Protein AF-A0A924M0Y6-F1 (afdb_monomer_lite)

Structure (mmCIF, N/CA/C/O backbone):
data_AF-A0A924M0Y6-F1
#
_entry.id   AF-A0A924M0Y6-F1
#
loop_
_atom_site.group_PDB
_atom_site.id
_atom_site.type_symbol
_atom_site.label_atom_id
_atom_site.label_alt_id
_atom_site.label_comp_id
_atom_site.label_asym_id
_atom_site.label_entity_id
_atom_site.label_seq_id
_atom_site.pdbx_PDB_ins_code
_atom_site.Cartn_x
_atom_site.Cartn_y
_atom_site.Cartn_z
_atom_site.occupancy
_atom_site.B_iso_or_equiv
_atom_site.auth_seq_id
_atom_site.auth_comp_id
_atom_site.auth_asym_id
_atom_site.auth_atom_id
_atom_site.pdbx_PDB_model_num
ATOM 1 N N . MET A 1 1 ? -6.779 -21.437 -14.067 1.00 48.69 1 MET A N 1
ATOM 2 C CA . MET A 1 1 ? -6.704 -19.976 -14.294 1.00 48.69 1 MET A CA 1
ATOM 3 C C . MET A 1 1 ? -5.813 -19.742 -15.506 1.00 48.69 1 MET A C 1
ATOM 5 O O . MET A 1 1 ? -4.662 -20.156 -15.471 1.00 48.69 1 MET A O 1
ATOM 9 N N . ARG A 1 2 ? -6.350 -19.205 -16.609 1.00 43.19 2 ARG A N 1
ATOM 10 C CA . ARG A 1 2 ? -5.565 -18.929 -17.824 1.00 43.19 2 ARG A CA 1
ATOM 11 C C . ARG A 1 2 ? -4.663 -17.727 -17.526 1.00 43.19 2 ARG A C 1
ATOM 13 O O . ARG A 1 2 ? -5.173 -16.680 -17.138 1.00 43.19 2 ARG A O 1
ATOM 20 N N . ILE A 1 3 ? -3.348 -17.906 -17.621 1.00 52.47 3 ILE A N 1
ATOM 21 C CA . ILE A 1 3 ? -2.374 -16.820 -17.443 1.00 52.47 3 ILE A CA 1
ATOM 22 C C . ILE A 1 3 ? -2.659 -15.759 -18.513 1.00 52.47 3 ILE A C 1
ATOM 24 O O . ILE A 1 3 ? -2.960 -16.106 -19.659 1.00 52.47 3 ILE A O 1
ATOM 28 N N . ARG A 1 4 ? -2.616 -14.480 -18.126 1.00 58.22 4 ARG A N 1
ATOM 29 C CA . ARG A 1 4 ? -2.750 -13.347 -19.046 1.00 58.22 4 ARG A CA 1
ATOM 30 C C . ARG A 1 4 ? -1.707 -13.481 -20.159 1.00 58.22 4 ARG A C 1
ATOM 32 O O . ARG A 1 4 ? -0.515 -13.569 -19.892 1.00 58.22 4 ARG A O 1
ATOM 39 N N . THR A 1 5 ? -2.153 -13.541 -21.409 1.00 54.81 5 THR A N 1
ATOM 40 C CA . THR A 1 5 ? -1.277 -13.721 -22.580 1.00 54.81 5 THR A CA 1
ATOM 41 C C . THR A 1 5 ? -0.487 -12.460 -22.942 1.00 54.81 5 THR A C 1
ATOM 43 O O . THR A 1 5 ? 0.418 -12.537 -23.763 1.00 54.81 5 THR A O 1
ATOM 46 N N . ASP A 1 6 ? -0.811 -11.320 -22.326 1.00 64.44 6 ASP A N 1
ATOM 47 C CA . ASP A 1 6 ? -0.124 -10.032 -22.457 1.00 64.44 6 ASP A CA 1
ATOM 48 C C . ASP A 1 6 ? 0.996 -9.816 -21.419 1.00 64.44 6 ASP A C 1
ATOM 50 O O . ASP A 1 6 ? 1.559 -8.722 -21.341 1.00 64.44 6 ASP A O 1
ATOM 54 N N . ASP A 1 7 ? 1.341 -10.832 -20.618 1.00 66.50 7 ASP A N 1
ATOM 55 C CA . ASP A 1 7 ? 2.417 -10.708 -19.632 1.00 66.50 7 ASP A CA 1
A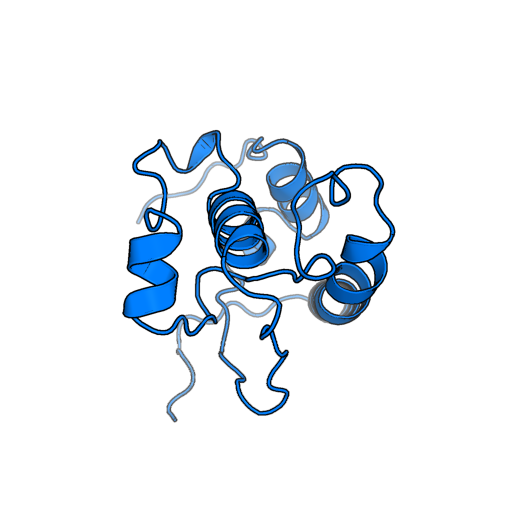TOM 56 C C . ASP A 1 7 ? 3.784 -10.543 -20.316 1.00 66.50 7 ASP A C 1
ATOM 58 O O . ASP A 1 7 ? 4.302 -11.429 -21.004 1.00 66.50 7 ASP A O 1
ATOM 62 N N . ILE A 1 8 ? 4.393 -9.377 -20.095 1.00 73.56 8 ILE A N 1
ATOM 63 C CA . ILE A 1 8 ? 5.708 -9.039 -20.635 1.00 73.56 8 ILE A CA 1
ATOM 64 C C . ILE A 1 8 ? 6.782 -9.830 -19.884 1.00 73.56 8 ILE A C 1
ATOM 66 O O . ILE A 1 8 ? 6.856 -9.809 -18.653 1.00 73.56 8 ILE A O 1
ATOM 70 N N . LYS A 1 9 ? 7.666 -10.502 -20.630 1.00 78.00 9 LYS A N 1
ATOM 71 C CA . LYS A 1 9 ? 8.806 -11.220 -20.049 1.00 78.00 9 LYS A CA 1
ATOM 72 C C . LYS A 1 9 ? 9.838 -10.225 -19.521 1.00 78.00 9 LYS A C 1
ATOM 74 O O . LYS A 1 9 ? 10.563 -9.599 -20.288 1.00 78.00 9 LYS A O 1
ATOM 79 N N . LEU A 1 10 ? 9.929 -10.113 -18.200 1.00 80.81 10 LEU A N 1
ATOM 80 C CA . LEU A 1 10 ? 11.011 -9.389 -17.540 1.00 80.81 10 LEU A CA 1
ATOM 81 C C . LEU A 1 10 ? 12.317 -10.194 -17.562 1.00 80.81 10 LEU A C 1
ATOM 83 O O . LEU A 1 10 ? 12.310 -11.428 -17.562 1.00 80.81 10 LEU A O 1
ATOM 87 N N . SER A 1 11 ? 13.452 -9.492 -17.491 1.00 86.25 11 SER A N 1
ATOM 88 C CA . SER A 1 11 ? 14.740 -10.141 -17.230 1.00 86.25 11 SER A CA 1
ATOM 89 C C . SER A 1 11 ? 14.717 -10.863 -15.872 1.00 86.25 11 SER A C 1
ATOM 91 O O . SER A 1 11 ? 14.035 -10.431 -14.935 1.00 86.25 11 SER A O 1
ATOM 93 N N . ARG A 1 12 ? 15.498 -11.944 -15.730 1.00 87.56 12 ARG A N 1
ATOM 94 C CA . ARG A 1 12 ? 15.596 -12.699 -14.463 1.00 87.56 12 ARG A CA 1
ATOM 95 C C . ARG A 1 12 ? 16.013 -11.802 -13.296 1.00 87.56 12 ARG A C 1
ATOM 97 O O . ARG A 1 12 ? 15.458 -11.922 -12.207 1.00 87.56 12 ARG A O 1
ATOM 104 N N . THR A 1 13 ? 16.937 -10.878 -13.543 1.00 88.38 13 THR A N 1
ATOM 105 C CA . THR A 1 13 ? 17.419 -9.914 -12.549 1.00 88.38 13 THR A CA 1
ATOM 106 C C . THR A 1 13 ? 16.305 -8.974 -12.105 1.00 88.38 13 THR A C 1
ATOM 108 O O . THR A 1 13 ? 16.082 -8.808 -10.910 1.00 88.38 13 THR A O 1
ATOM 111 N N . THR A 1 14 ? 15.555 -8.402 -13.051 1.00 88.12 14 THR A N 1
ATOM 112 C CA . THR A 1 14 ? 14.418 -7.521 -12.751 1.00 88.12 14 THR A CA 1
ATOM 113 C C . THR A 1 14 ? 13.364 -8.252 -11.926 1.00 88.12 14 THR A C 1
ATOM 115 O O . THR A 1 14 ? 12.929 -7.741 -10.899 1.00 88.12 14 THR A O 1
ATOM 118 N N . LEU A 1 15 ? 13.010 -9.478 -12.322 1.00 86.50 15 LEU A N 1
ATOM 119 C CA . LEU A 1 15 ? 12.048 -10.302 -11.594 1.00 86.50 15 LEU A CA 1
ATOM 120 C C . LEU A 1 15 ? 12.528 -10.628 -10.171 1.00 86.50 15 LEU A C 1
ATOM 122 O O . LEU A 1 15 ? 11.745 -10.569 -9.223 1.00 86.50 15 LEU A O 1
ATOM 126 N N . MET A 1 16 ? 13.811 -10.955 -10.005 1.00 90.12 16 MET A N 1
ATOM 127 C CA . MET A 1 16 ? 14.413 -11.197 -8.693 1.00 90.12 16 MET A CA 1
ATOM 128 C C . MET A 1 16 ? 14.338 -9.948 -7.808 1.00 90.12 16 MET A C 1
ATOM 130 O O . MET A 1 16 ? 13.929 -10.051 -6.653 1.00 90.12 16 MET A O 1
ATOM 134 N N . MET A 1 17 ? 14.662 -8.772 -8.349 1.00 89.81 17 MET A N 1
ATOM 135 C CA . MET A 1 17 ? 14.575 -7.507 -7.615 1.00 89.81 17 MET A CA 1
ATOM 136 C C . MET A 1 17 ? 13.134 -7.166 -7.220 1.00 89.81 17 MET A C 1
ATOM 138 O O . MET A 1 17 ? 12.896 -6.809 -6.067 1.00 89.81 17 MET A O 1
ATOM 142 N N . SER A 1 18 ? 12.160 -7.347 -8.120 1.00 85.75 18 SER A N 1
ATOM 143 C CA . SER A 1 18 ? 10.737 -7.159 -7.802 1.00 85.75 18 SER A CA 1
ATOM 144 C C . SER A 1 18 ? 10.287 -8.079 -6.661 1.00 85.75 18 SER A C 1
ATOM 146 O O . SER A 1 18 ? 9.642 -7.630 -5.713 1.00 85.75 18 SER A O 1
ATOM 148 N N . ARG A 1 19 ? 10.683 -9.360 -6.696 1.00 87.94 19 ARG A N 1
ATOM 149 C CA . ARG A 1 19 ? 10.369 -10.338 -5.639 1.00 87.94 19 ARG A CA 1
ATOM 150 C C . ARG A 1 19 ? 11.001 -9.969 -4.299 1.00 87.94 19 ARG A C 1
ATOM 152 O O . ARG A 1 19 ? 10.327 -10.038 -3.274 1.00 87.94 19 ARG A O 1
ATOM 159 N N . LEU A 1 20 ? 12.266 -9.549 -4.297 1.00 91.00 20 LEU A N 1
ATOM 160 C CA . LEU A 1 20 ? 12.939 -9.074 -3.086 1.00 91.00 20 LEU A CA 1
ATOM 161 C C . LEU A 1 20 ? 12.223 -7.852 -2.503 1.00 91.00 20 LEU A C 1
ATOM 163 O O . LEU A 1 20 ? 11.945 -7.824 -1.306 1.00 91.00 20 LEU A O 1
ATOM 167 N N . GLY A 1 21 ? 11.844 -6.887 -3.344 1.00 88.38 21 GLY A N 1
ATOM 168 C CA . GLY A 1 21 ? 11.058 -5.723 -2.932 1.00 88.38 21 GLY A CA 1
ATOM 169 C C . GLY A 1 21 ? 9.725 -6.111 -2.287 1.00 88.38 21 GLY A C 1
ATOM 170 O O . GLY A 1 21 ? 9.414 -5.640 -1.193 1.00 88.38 21 GLY A O 1
ATOM 171 N N . ALA A 1 22 ? 8.978 -7.035 -2.900 1.00 86.25 22 ALA A N 1
ATOM 172 C CA . ALA A 1 22 ? 7.701 -7.526 -2.373 1.00 86.25 22 ALA A CA 1
ATOM 173 C C . ALA A 1 22 ? 7.826 -8.188 -0.985 1.00 86.25 22 ALA A C 1
ATOM 175 O O . ALA A 1 22 ? 6.885 -8.162 -0.195 1.00 86.25 22 ALA A O 1
ATOM 176 N N . VAL A 1 23 ? 8.992 -8.753 -0.661 1.00 89.19 23 VAL A N 1
ATOM 177 C CA . VAL A 1 23 ? 9.284 -9.363 0.645 1.00 89.19 23 VAL A CA 1
ATOM 178 C C . VAL A 1 23 ? 9.781 -8.315 1.649 1.00 89.19 23 VAL A C 1
ATOM 180 O O . VAL A 1 23 ? 9.336 -8.299 2.800 1.00 89.19 23 VAL A O 1
ATOM 183 N N . LEU A 1 24 ? 10.703 -7.444 1.248 1.00 91.25 24 LEU A N 1
ATOM 184 C CA . LEU A 1 24 ? 11.387 -6.522 2.157 1.00 91.25 24 LEU A CA 1
ATOM 185 C C . LEU A 1 24 ? 10.530 -5.307 2.520 1.00 91.25 24 LEU A C 1
ATOM 187 O O . LEU A 1 24 ? 10.459 -4.941 3.694 1.00 91.25 24 LEU A O 1
ATOM 191 N N . VAL A 1 25 ? 9.835 -4.703 1.552 1.00 88.94 25 VAL A N 1
ATOM 192 C CA . VAL A 1 25 ? 9.087 -3.452 1.768 1.00 88.94 25 VAL A CA 1
ATOM 193 C C . VAL A 1 25 ? 8.004 -3.595 2.849 1.00 88.94 25 VAL A C 1
ATOM 195 O O . VAL A 1 25 ? 7.973 -2.747 3.744 1.00 88.94 25 VAL A O 1
ATOM 198 N N . PRO A 1 26 ? 7.166 -4.654 2.880 1.00 88.62 26 PRO A N 1
ATOM 199 C CA . PRO A 1 26 ? 6.179 -4.823 3.951 1.00 88.62 26 PRO A CA 1
ATOM 200 C C . PRO A 1 26 ? 6.797 -4.997 5.345 1.00 88.62 26 PRO A C 1
ATOM 202 O O . PRO A 1 26 ? 6.169 -4.633 6.334 1.00 88.62 26 PRO A O 1
ATOM 205 N N . ARG A 1 27 ? 8.020 -5.540 5.437 1.00 91.19 27 ARG A N 1
ATOM 206 C CA . ARG A 1 27 ? 8.733 -5.750 6.710 1.00 91.19 27 ARG A CA 1
ATOM 207 C C . ARG A 1 27 ? 9.387 -4.470 7.224 1.00 91.19 27 ARG A C 1
ATOM 209 O O . ARG A 1 27 ? 9.381 -4.220 8.424 1.00 91.19 27 ARG A O 1
ATOM 216 N N . VAL A 1 28 ? 9.927 -3.655 6.319 1.00 91.25 28 VAL A N 1
ATOM 217 C CA . VAL A 1 28 ? 10.590 -2.386 6.659 1.00 91.25 28 VAL A CA 1
ATOM 218 C C . VAL A 1 28 ? 9.578 -1.258 6.870 1.00 91.25 28 VAL A C 1
ATOM 220 O O . VAL A 1 28 ? 9.807 -0.382 7.697 1.00 91.25 28 VAL A O 1
ATOM 223 N N . GLY A 1 29 ? 8.431 -1.285 6.185 1.00 89.25 29 GLY A N 1
ATOM 224 C CA . GLY A 1 29 ? 7.385 -0.261 6.274 1.00 89.25 29 GLY A CA 1
ATOM 225 C C . GLY A 1 29 ? 7.018 0.176 7.707 1.00 89.25 29 GLY A C 1
ATOM 226 O O . GLY A 1 29 ? 7.066 1.378 7.972 1.00 89.25 29 GLY A O 1
ATOM 227 N N . PRO A 1 30 ? 6.717 -0.742 8.648 1.00 91.50 30 PRO A N 1
ATOM 228 C CA . PRO A 1 30 ? 6.466 -0.421 10.063 1.00 91.50 30 PRO A CA 1
ATOM 229 C C . PRO A 1 30 ? 7.609 0.303 10.791 1.00 91.50 30 PRO A C 1
ATOM 231 O O . PRO A 1 30 ? 7.389 0.991 11.794 1.00 91.50 30 PRO A O 1
ATOM 234 N N . LEU A 1 31 ? 8.846 0.134 10.322 1.00 91.50 31 LEU A N 1
ATOM 235 C CA . LEU A 1 31 ? 10.034 0.718 10.939 1.00 91.50 31 LEU A CA 1
ATOM 236 C C . LEU A 1 31 ? 10.230 2.187 10.547 1.00 91.50 31 LEU A C 1
ATOM 238 O O . LEU A 1 31 ? 10.869 2.936 11.284 1.00 91.50 31 LEU A O 1
ATOM 242 N N . LEU A 1 32 ? 9.647 2.621 9.427 1.00 89.88 32 LEU A N 1
ATOM 243 C CA . LEU A 1 32 ? 9.781 3.987 8.934 1.00 89.88 32 LEU A CA 1
ATOM 244 C C . LEU A 1 32 ? 9.013 4.968 9.825 1.00 89.88 32 LEU A C 1
ATOM 246 O O . LEU A 1 32 ? 7.809 4.818 10.039 1.00 89.88 32 LEU A O 1
ATOM 250 N N . ARG A 1 33 ? 9.692 6.027 10.289 1.00 91.25 33 ARG A N 1
ATOM 251 C CA . ARG A 1 33 ? 9.073 7.092 11.103 1.00 91.25 33 ARG A CA 1
ATOM 252 C C . ARG A 1 33 ? 7.851 7.711 10.416 1.00 91.25 33 ARG A C 1
ATOM 254 O O . ARG A 1 33 ? 6.851 7.947 11.077 1.00 91.25 33 ARG A O 1
ATOM 261 N N . SER A 1 34 ? 7.890 7.865 9.091 1.00 88.38 34 SER A N 1
ATOM 262 C CA . SER A 1 34 ? 6.787 8.399 8.272 1.00 88.38 34 SER A CA 1
ATOM 263 C C . SER A 1 34 ? 5.537 7.507 8.196 1.00 88.38 34 SER A C 1
ATOM 265 O O . SER A 1 34 ? 4.544 7.892 7.576 1.00 88.38 34 SER A O 1
ATOM 267 N N . ASN A 1 35 ? 5.582 6.306 8.781 1.00 91.25 35 ASN A N 1
ATOM 268 C CA . ASN A 1 35 ? 4.465 5.363 8.868 1.00 91.25 35 ASN A CA 1
ATOM 269 C C . ASN A 1 35 ? 3.974 5.150 10.314 1.00 91.25 35 ASN A C 1
ATOM 271 O O . ASN A 1 35 ? 3.052 4.356 10.550 1.00 91.25 35 ASN A O 1
ATOM 275 N N . ARG A 1 36 ? 4.588 5.856 11.271 1.00 91.00 36 ARG A N 1
ATOM 276 C CA . ARG A 1 36 ? 4.218 5.894 12.687 1.00 91.00 36 ARG A CA 1
ATOM 277 C C . ARG A 1 36 ? 3.468 7.192 12.979 1.00 91.00 36 ARG A C 1
ATOM 279 O O . ARG A 1 36 ? 3.600 8.169 12.249 1.00 91.00 36 ARG A O 1
ATOM 286 N N . GLY A 1 37 ? 2.659 7.186 14.026 1.00 89.75 37 GLY A N 1
ATOM 287 C CA . GLY A 1 37 ? 1.868 8.341 14.430 1.00 89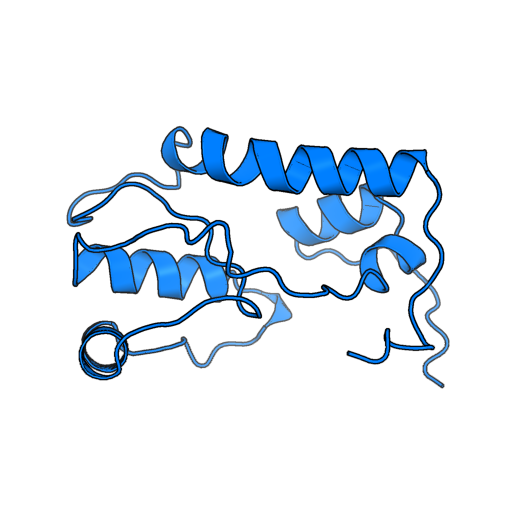.75 37 GLY A CA 1
ATOM 288 C C . GLY A 1 37 ? 0.861 7.966 15.503 1.00 89.75 37 GLY A C 1
ATOM 289 O O . GLY A 1 37 ? 0.582 6.783 15.713 1.00 89.75 37 GLY A O 1
ATOM 290 N N . GLU A 1 38 ? 0.335 8.980 16.174 1.00 89.19 38 GLU A N 1
ATOM 291 C CA . GLU A 1 38 ? -0.702 8.814 17.186 1.00 89.19 38 GLU A CA 1
ATOM 292 C C . GLU A 1 38 ? -2.045 8.424 16.552 1.00 89.19 38 GLU A C 1
ATOM 294 O O . GLU A 1 38 ? -2.322 8.704 15.379 1.00 89.19 38 GLU A O 1
ATOM 299 N N . GLY A 1 39 ? -2.873 7.722 17.327 1.00 92.50 39 GLY A N 1
ATOM 300 C CA . GLY A 1 39 ? -4.204 7.278 16.905 1.00 92.50 39 GLY A CA 1
ATOM 301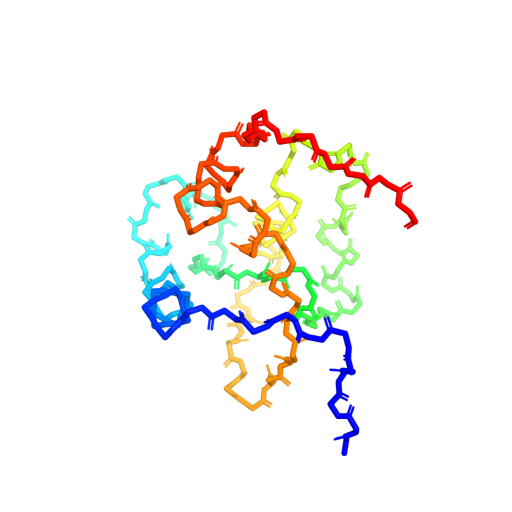 C C . GLY A 1 39 ? -4.232 6.069 15.961 1.00 92.50 39 GLY A C 1
ATOM 302 O O . GLY A 1 39 ? -5.315 5.629 15.583 1.00 92.50 39 GLY A O 1
ATOM 303 N N . TYR A 1 40 ? -3.085 5.499 15.572 1.00 95.50 40 TYR A N 1
ATOM 304 C CA . TYR A 1 40 ? -3.066 4.218 14.859 1.00 95.50 40 TYR A CA 1
ATOM 305 C C . TYR A 1 40 ? -3.233 3.047 15.830 1.00 95.50 40 TYR A C 1
ATOM 307 O O . TYR A 1 40 ? -2.439 2.872 16.750 1.00 95.50 40 TYR A O 1
ATOM 315 N N . LEU A 1 41 ? -4.224 2.197 15.568 1.00 96.19 41 LEU A N 1
ATOM 316 C CA . LEU A 1 41 ? -4.540 1.006 16.359 1.00 96.19 41 LEU A CA 1
ATOM 317 C C . LEU A 1 41 ? -3.700 -0.218 15.956 1.00 96.19 41 LEU A C 1
ATOM 319 O O . LEU A 1 41 ? -3.727 -1.243 16.629 1.00 96.19 41 LEU A O 1
ATOM 323 N N . SER A 1 42 ? -2.958 -0.141 14.849 1.00 94.12 42 SER A N 1
ATOM 324 C CA . SER A 1 42 ? -2.072 -1.213 14.379 1.00 94.12 42 SER A CA 1
ATOM 325 C C . SER A 1 42 ? -0.818 -0.674 13.676 1.00 94.12 42 SER A C 1
ATOM 327 O O . SER A 1 42 ? -0.836 0.450 13.155 1.00 94.12 42 SER A O 1
ATOM 329 N N . PRO A 1 43 ? 0.280 -1.458 13.605 1.00 93.19 43 PRO A N 1
ATOM 330 C CA . PRO A 1 43 ? 1.461 -1.134 12.802 1.00 93.19 43 PRO A CA 1
ATOM 331 C C . PRO A 1 43 ? 1.156 -0.977 11.309 1.00 93.19 43 PRO A C 1
ATOM 333 O O . PRO A 1 43 ? 0.071 -1.306 10.832 1.00 93.19 43 PRO A O 1
ATOM 336 N N . TYR A 1 44 ? 2.111 -0.419 10.561 1.00 92.62 44 TYR A N 1
ATOM 337 C CA . TYR A 1 44 ? 1.908 -0.150 9.139 1.00 92.62 44 TYR A CA 1
ATOM 338 C C . TYR A 1 44 ? 1.808 -1.443 8.358 1.00 92.62 44 TYR A C 1
ATOM 340 O O . TYR A 1 44 ? 2.659 -2.315 8.474 1.00 92.62 44 TYR A O 1
ATOM 348 N N . VAL A 1 45 ? 0.775 -1.544 7.533 1.00 90.75 45 VAL A N 1
ATOM 349 C CA . VAL A 1 45 ? 0.609 -2.650 6.602 1.00 90.75 45 VAL A CA 1
ATOM 350 C C . VAL A 1 45 ? 0.602 -2.055 5.211 1.00 90.75 45 VAL A C 1
ATOM 352 O O . VAL A 1 45 ? -0.178 -1.151 4.916 1.00 90.75 45 VAL A O 1
ATOM 355 N N . LEU A 1 46 ? 1.494 -2.559 4.361 1.00 89.31 46 LEU A N 1
ATOM 356 C CA . LEU A 1 46 ? 1.470 -2.232 2.946 1.00 89.31 46 LEU A CA 1
ATOM 357 C C . LEU A 1 46 ? 0.220 -2.875 2.335 1.00 89.31 46 LEU A C 1
ATOM 359 O O . LEU A 1 46 ? 0.139 -4.100 2.262 1.00 89.31 46 LEU A O 1
ATOM 363 N N . MET A 1 47 ? -0.740 -2.054 1.917 1.00 88.88 47 MET A N 1
ATOM 364 C CA . MET A 1 47 ? -1.950 -2.497 1.226 1.00 88.88 47 MET A CA 1
ATOM 365 C C . MET A 1 47 ? -1.829 -2.156 -0.258 1.00 88.88 47 MET A C 1
ATOM 367 O O . MET A 1 47 ? -2.092 -1.017 -0.627 1.00 88.88 47 MET A O 1
ATOM 371 N N . PRO A 1 48 ? -1.399 -3.089 -1.121 1.00 81.25 48 PRO A N 1
ATOM 372 C CA . PRO A 1 48 ? -1.457 -2.855 -2.556 1.00 81.25 48 PRO A CA 1
ATOM 373 C C . PRO A 1 48 ? -2.927 -2.774 -2.989 1.00 81.25 48 PRO A C 1
ATOM 375 O O . PRO A 1 48 ? -3.682 -3.722 -2.771 1.00 81.25 48 PRO A O 1
ATOM 378 N N . GLY A 1 49 ? -3.320 -1.680 -3.645 1.00 74.12 49 GLY A N 1
ATOM 379 C CA . GLY A 1 49 ? -4.689 -1.455 -4.119 1.00 74.12 49 GLY A CA 1
ATOM 380 C C . GLY A 1 49 ? -5.347 -2.629 -4.865 1.00 74.12 49 GLY A C 1
ATOM 381 O O . GLY A 1 49 ? -6.518 -2.900 -4.607 1.00 74.12 49 GLY A O 1
ATOM 382 N N . PRO A 1 50 ? -4.645 -3.395 -5.730 1.00 80.12 50 PRO A N 1
ATOM 383 C CA . PRO A 1 50 ? -5.262 -4.527 -6.428 1.00 80.12 50 PRO A CA 1
ATOM 384 C C . PRO A 1 50 ? -5.407 -5.809 -5.588 1.00 80.12 50 PRO A C 1
ATOM 386 O O . PRO A 1 50 ? -5.958 -6.784 -6.091 1.00 80.12 50 PRO A O 1
ATOM 389 N N . ASN A 1 51 ? -4.892 -5.863 -4.353 1.00 90.81 51 ASN A N 1
ATOM 390 C CA . ASN A 1 51 ? -4.927 -7.070 -3.520 1.00 90.81 51 ASN A CA 1
ATOM 391 C C . ASN A 1 51 ? -5.203 -6.740 -2.049 1.00 90.81 51 ASN A C 1
ATOM 393 O O . ASN A 1 51 ? -4.352 -6.914 -1.173 1.00 90.81 51 ASN A O 1
ATOM 397 N N . VAL A 1 52 ? -6.407 -6.237 -1.788 1.00 92.75 52 VAL A N 1
ATOM 398 C CA . VAL A 1 52 ? -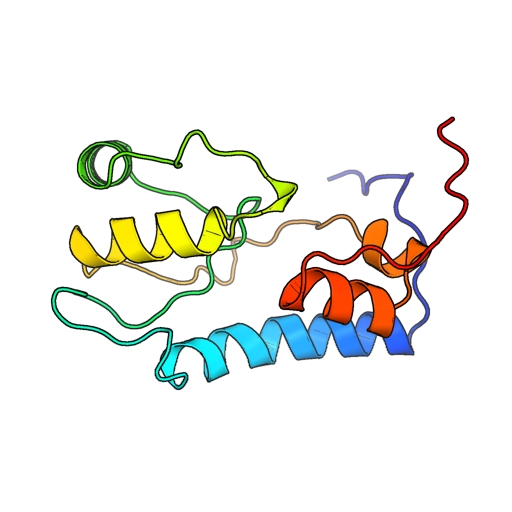6.890 -5.923 -0.444 1.00 92.75 52 VAL A CA 1
ATOM 399 C C . VAL A 1 52 ? -8.374 -6.262 -0.326 1.00 92.75 52 VAL A C 1
ATOM 401 O O . VAL A 1 52 ? -9.137 -6.116 -1.278 1.00 92.75 52 VAL A O 1
ATOM 404 N N . ALA A 1 53 ? -8.789 -6.703 0.861 1.00 93.56 53 ALA A N 1
ATOM 405 C CA . ALA A 1 53 ? -10.189 -6.881 1.219 1.00 93.56 53 ALA A CA 1
ATOM 406 C C . ALA A 1 53 ? -10.467 -6.116 2.514 1.00 93.56 53 ALA A C 1
ATOM 408 O O . ALA A 1 53 ? -9.784 -6.310 3.520 1.00 93.56 53 ALA A O 1
ATOM 409 N N . ILE A 1 54 ? -11.470 -5.240 2.486 1.00 94.75 54 ILE A N 1
ATOM 410 C CA . ILE A 1 54 ? -11.868 -4.414 3.627 1.00 94.75 54 ILE A CA 1
ATOM 411 C C . ILE A 1 54 ? -13.339 -4.703 3.901 1.00 94.75 54 ILE A C 1
ATOM 413 O O . ILE A 1 54 ? -14.166 -4.666 2.991 1.00 94.75 54 ILE A O 1
ATOM 417 N N . ARG A 1 55 ? -13.680 -4.998 5.159 1.00 96.75 55 ARG A N 1
ATOM 418 C CA . ARG A 1 55 ? -15.082 -5.149 5.566 1.00 96.75 55 ARG A CA 1
ATOM 419 C C . ARG A 1 55 ? -15.829 -3.848 5.264 1.00 96.75 55 ARG A C 1
ATOM 421 O O . ARG A 1 55 ? -15.330 -2.782 5.610 1.00 96.75 55 ARG A O 1
ATOM 428 N N . ALA A 1 56 ? -17.035 -3.939 4.704 1.00 97.62 56 ALA A N 1
ATOM 429 C CA . ALA A 1 56 ? -17.829 -2.769 4.321 1.00 97.62 56 ALA A CA 1
ATOM 430 C C . ALA A 1 56 ? -17.967 -1.736 5.456 1.00 97.62 56 ALA A C 1
ATOM 432 O O . ALA A 1 56 ? -17.697 -0.559 5.247 1.00 97.62 56 ALA A O 1
ATOM 433 N N . SER A 1 57 ? -18.271 -2.175 6.683 1.00 97.12 57 SER A N 1
ATOM 434 C CA . SER A 1 57 ? -18.367 -1.275 7.842 1.00 97.12 57 SER A CA 1
ATOM 435 C C . SER A 1 57 ? -17.051 -0.563 8.168 1.00 97.12 57 SER A C 1
ATOM 437 O O . SER A 1 57 ? -17.053 0.626 8.470 1.00 97.12 57 SER A O 1
ATOM 439 N N . THR A 1 58 ? -15.916 -1.259 8.060 1.00 97.25 58 THR A N 1
ATOM 440 C CA . THR A 1 58 ? -14.584 -0.667 8.248 1.00 97.25 58 THR A CA 1
ATOM 441 C C . THR A 1 58 ? -14.257 0.331 7.138 1.00 97.25 58 THR A C 1
ATOM 443 O O . THR A 1 58 ? -13.711 1.388 7.435 1.00 97.25 58 THR A O 1
ATOM 446 N N . TYR A 1 59 ? -14.618 0.022 5.888 1.00 96.25 59 TYR A N 1
ATOM 447 C CA . TYR A 1 59 ? -14.412 0.904 4.738 1.00 96.25 59 TYR A CA 1
ATOM 448 C C . TYR A 1 59 ? -15.214 2.205 4.866 1.00 96.25 59 TYR A C 1
ATOM 450 O O . TYR A 1 59 ? -14.672 3.292 4.676 1.00 96.25 59 TYR A O 1
ATOM 458 N N . THR A 1 60 ? -16.488 2.108 5.250 1.00 96.81 60 THR A N 1
ATOM 459 C CA . THR A 1 60 ? -17.335 3.283 5.487 1.00 96.81 60 THR A CA 1
ATOM 460 C C . THR A 1 60 ? -16.832 4.098 6.676 1.00 96.81 60 THR A C 1
ATOM 462 O O . THR A 1 60 ? -16.697 5.312 6.559 1.00 96.81 60 THR A O 1
ATOM 465 N N . ALA A 1 61 ? -16.472 3.448 7.789 1.00 96.56 61 ALA A N 1
ATOM 466 C CA . ALA A 1 61 ? -15.929 4.131 8.965 1.00 96.56 61 ALA A CA 1
ATOM 467 C C . ALA A 1 61 ? -14.586 4.826 8.686 1.00 96.56 61 ALA A C 1
ATOM 469 O O . ALA A 1 61 ? -14.287 5.849 9.294 1.00 96.56 61 ALA A O 1
ATOM 470 N N . SER A 1 62 ? -13.772 4.294 7.768 1.00 95.88 62 SER A N 1
ATOM 471 C CA . SER A 1 62 ? -12.513 4.924 7.360 1.00 95.88 62 SER A CA 1
ATOM 472 C C . SER A 1 62 ? -12.694 6.042 6.326 1.00 95.88 62 SER A C 1
ATOM 474 O O . SER A 1 62 ? -11.701 6.637 5.919 1.00 95.88 62 SER A O 1
ATOM 476 N N . GLY A 1 63 ? -13.921 6.304 5.859 1.00 95.19 63 GLY A N 1
ATOM 477 C CA . GLY A 1 63 ? -14.215 7.287 4.809 1.00 95.19 63 GLY A CA 1
ATOM 478 C C . GLY A 1 63 ? -13.924 6.812 3.378 1.00 95.19 63 GLY A C 1
ATOM 479 O O . GLY A 1 63 ? -14.049 7.592 2.437 1.00 95.19 63 GLY A O 1
ATOM 480 N N . GLY A 1 64 ? -13.570 5.536 3.200 1.00 92.62 64 GLY A N 1
ATOM 481 C CA . GLY A 1 64 ? -13.245 4.938 1.906 1.00 92.62 64 GLY A CA 1
ATOM 482 C C . GLY A 1 64 ? -12.004 5.511 1.210 1.00 92.62 64 GLY A C 1
ATOM 483 O O . GLY A 1 64 ? -11.203 6.240 1.798 1.00 92.62 64 GLY A O 1
ATOM 484 N N . TYR A 1 65 ? -11.812 5.139 -0.059 1.00 90.50 65 TYR A N 1
ATOM 485 C CA . TYR A 1 65 ? -10.726 5.684 -0.874 1.00 90.50 65 TYR A CA 1
ATOM 486 C C . TYR A 1 65 ? -10.924 7.191 -1.116 1.00 90.50 65 TYR A C 1
ATOM 488 O O . TYR A 1 65 ? -12.005 7.602 -1.552 1.00 90.50 65 TYR A O 1
ATOM 496 N N . PRO A 1 66 ? -9.883 8.022 -0.913 1.00 86.50 66 PRO A N 1
ATOM 497 C CA . PRO A 1 66 ? -9.956 9.439 -1.240 1.00 86.50 66 PRO A CA 1
ATOM 498 C C . PRO A 1 66 ? -10.230 9.654 -2.733 1.00 86.50 66 PRO A C 1
ATOM 500 O O . PRO A 1 66 ? -9.559 9.070 -3.583 1.00 86.50 66 PRO A O 1
ATOM 503 N N . ARG A 1 67 ? -11.158 10.557 -3.067 1.00 87.56 67 ARG A N 1
ATOM 504 C CA . ARG A 1 67 ? -11.407 10.987 -4.453 1.00 87.56 67 ARG A CA 1
ATOM 505 C C . ARG A 1 67 ? -10.425 12.089 -4.853 1.00 87.56 67 ARG A C 1
ATOM 507 O O . ARG A 1 67 ? -10.783 13.261 -4.900 1.00 87.56 67 ARG A O 1
ATOM 514 N N . ARG A 1 68 ? -9.162 11.720 -5.067 1.00 83.56 68 ARG A N 1
ATOM 515 C CA . ARG A 1 68 ? -8.089 12.625 -5.513 1.00 83.56 68 ARG A CA 1
ATOM 516 C C . ARG A 1 68 ? -7.414 12.074 -6.765 1.00 83.56 68 ARG A C 1
ATOM 518 O O . ARG A 1 68 ? -7.512 10.879 -7.036 1.00 83.56 68 ARG A O 1
ATOM 525 N N . SER A 1 69 ? -6.719 12.940 -7.507 1.00 78.75 69 SER A N 1
ATOM 526 C CA . SER A 1 69 ? -5.947 12.514 -8.680 1.00 78.75 69 SER A CA 1
ATOM 527 C C . SER A 1 69 ? -4.946 11.420 -8.302 1.00 78.75 69 SER A C 1
ATOM 529 O O . SER A 1 69 ? -4.283 11.496 -7.262 1.00 78.75 69 SER A O 1
ATOM 531 N N . PHE A 1 70 ? -4.847 10.401 -9.150 1.00 69.25 70 PHE A N 1
ATOM 532 C CA . PHE A 1 70 ? -3.959 9.262 -8.948 1.00 69.25 70 PHE A CA 1
ATOM 533 C C . PHE A 1 70 ? -2.477 9.669 -8.988 1.00 69.25 70 PHE A C 1
ATOM 535 O O . PHE A 1 70 ? -1.664 9.112 -8.252 1.00 69.25 70 PHE A O 1
ATOM 542 N N . ASP A 1 71 ? -2.138 10.676 -9.793 1.00 67.44 71 ASP A N 1
ATOM 543 C CA . ASP A 1 71 ? -0.748 10.974 -10.153 1.00 67.44 71 ASP A CA 1
ATOM 544 C C . ASP A 1 71 ? 0.045 11.643 -9.028 1.00 67.44 71 ASP A C 1
ATOM 546 O O . ASP A 1 71 ? 1.266 11.521 -8.962 1.00 67.44 71 ASP A O 1
ATOM 550 N N . THR A 1 72 ? -0.637 12.305 -8.093 1.00 62.97 72 THR A N 1
ATOM 551 C CA . THR A 1 72 ? 0.004 13.082 -7.021 1.00 62.97 72 THR A CA 1
ATOM 552 C C . THR A 1 72 ? -0.158 12.468 -5.634 1.00 62.97 72 THR A C 1
ATOM 554 O O . THR A 1 72 ? 0.360 13.014 -4.663 1.00 62.97 72 THR A O 1
ATOM 557 N N . ASN A 1 73 ? -0.851 11.330 -5.506 1.00 68.69 73 ASN A N 1
ATOM 558 C CA . ASN A 1 73 ? -1.226 10.780 -4.203 1.00 68.69 73 ASN A CA 1
ATOM 559 C C . ASN A 1 73 ? -0.770 9.330 -4.000 1.00 68.69 73 ASN A C 1
ATOM 561 O O . ASN A 1 73 ? -0.534 8.554 -4.929 1.00 68.69 73 ASN A O 1
ATOM 565 N N . TYR A 1 74 ? -0.662 8.940 -2.732 1.00 82.75 74 TYR A N 1
ATOM 566 C CA . TYR A 1 74 ? -0.443 7.557 -2.321 1.00 82.75 74 TYR A CA 1
ATOM 567 C C . TYR A 1 74 ? -1.764 6.978 -1.818 1.00 82.75 74 TYR A C 1
ATOM 569 O O . TYR A 1 74 ? -1.888 6.669 -0.638 1.00 82.75 74 TYR A O 1
ATOM 577 N N . LEU A 1 75 ? -2.751 6.839 -2.714 1.00 86.81 75 LEU A N 1
ATOM 578 C CA . LEU A 1 75 ? -4.119 6.423 -2.359 1.00 86.81 75 LEU A CA 1
ATOM 579 C C . LEU A 1 75 ? -4.148 5.145 -1.504 1.00 86.81 75 LEU A C 1
ATOM 581 O O . LEU A 1 75 ? -4.871 5.083 -0.515 1.00 86.81 75 LEU A O 1
ATOM 585 N N . ASP A 1 76 ? -3.294 4.176 -1.834 1.00 88.62 76 ASP A N 1
ATOM 586 C CA . ASP A 1 76 ? -3.096 2.929 -1.086 1.00 88.62 76 ASP A CA 1
ATOM 587 C C . ASP A 1 76 ? -2.583 3.151 0.347 1.00 88.62 76 ASP A C 1
ATOM 589 O O . ASP A 1 76 ? -3.046 2.525 1.301 1.00 88.62 76 ASP A O 1
ATOM 593 N N . LYS A 1 77 ? -1.638 4.081 0.525 1.00 89.56 77 LYS A N 1
ATOM 594 C CA . LYS A 1 77 ? -1.129 4.460 1.849 1.00 89.56 77 LYS A CA 1
ATOM 595 C C . LYS A 1 77 ? -2.187 5.226 2.642 1.00 89.56 77 LYS A C 1
ATOM 597 O O . LYS A 1 77 ? -2.294 5.033 3.853 1.00 89.56 77 LYS A O 1
ATOM 602 N N . ASP A 1 78 ? -2.961 6.071 1.972 1.00 91.50 78 ASP A N 1
ATOM 603 C CA . ASP A 1 78 ? -3.998 6.883 2.598 1.00 91.50 78 ASP A CA 1
ATOM 604 C C . ASP A 1 78 ? -5.125 6.009 3.150 1.00 91.50 78 ASP A C 1
ATOM 606 O O . ASP A 1 78 ? -5.456 6.128 4.332 1.00 91.50 78 ASP A O 1
ATOM 610 N N . ILE A 1 79 ? -5.649 5.071 2.349 1.00 92.69 79 ILE A N 1
ATOM 611 C CA . ILE A 1 79 ? -6.662 4.123 2.832 1.00 92.69 79 ILE A CA 1
ATOM 612 C C . ILE A 1 79 ? -6.103 3.227 3.939 1.00 92.69 79 ILE A C 1
ATOM 614 O O . ILE A 1 79 ? -6.783 3.009 4.941 1.00 92.69 79 ILE A O 1
ATOM 618 N N . ALA A 1 80 ? -4.852 2.762 3.823 1.00 93.00 80 ALA A N 1
ATOM 619 C CA . ALA A 1 80 ? -4.232 1.946 4.859 1.00 93.00 80 ALA A CA 1
ATOM 620 C C . ALA A 1 80 ? -4.181 2.714 6.183 1.00 93.00 80 ALA A C 1
ATOM 622 O O . ALA A 1 80 ? -4.623 2.208 7.209 1.00 93.00 80 ALA A O 1
ATOM 623 N N . ASN A 1 81 ? -3.709 3.960 6.178 1.00 94.25 81 ASN A N 1
ATOM 624 C CA . ASN A 1 81 ? -3.668 4.788 7.381 1.00 94.25 81 ASN A CA 1
ATOM 625 C C . ASN A 1 81 ? -5.061 5.088 7.944 1.00 94.25 81 ASN A C 1
ATOM 627 O O . ASN A 1 81 ? -5.228 5.057 9.162 1.00 94.25 81 ASN A O 1
ATOM 631 N N . ALA A 1 82 ? -6.061 5.324 7.093 1.00 94.50 82 ALA A N 1
ATOM 632 C CA . ALA A 1 82 ? -7.435 5.532 7.536 1.00 94.50 82 ALA A CA 1
ATOM 633 C C . ALA A 1 82 ? -8.010 4.281 8.228 1.00 94.50 82 ALA A C 1
ATOM 635 O O . ALA A 1 82 ? -8.508 4.373 9.347 1.00 94.50 82 ALA A O 1
ATOM 636 N N . VAL A 1 83 ? -7.859 3.095 7.629 1.00 95.88 83 VAL A N 1
ATOM 637 C CA . VAL A 1 83 ? -8.315 1.814 8.208 1.00 95.88 83 VAL A CA 1
ATOM 638 C C . VAL A 1 83 ? -7.620 1.513 9.537 1.00 95.88 83 VAL A C 1
ATOM 640 O O . VAL A 1 83 ? -8.243 1.057 10.492 1.00 95.88 83 VAL A O 1
ATOM 643 N N . ARG A 1 84 ? -6.324 1.810 9.640 1.00 96.12 84 ARG A N 1
ATOM 644 C CA . ARG A 1 84 ? -5.539 1.579 10.862 1.00 96.12 84 ARG A CA 1
ATOM 645 C C . ARG A 1 84 ? -5.986 2.438 12.039 1.00 96.12 84 ARG A C 1
ATOM 647 O O . ARG A 1 84 ? -5.663 2.094 13.171 1.00 96.12 84 ARG A O 1
ATOM 654 N N . ARG A 1 85 ? -6.695 3.542 11.797 1.00 95.94 85 ARG A N 1
ATOM 655 C CA . ARG A 1 85 ? -7.313 4.361 12.853 1.00 95.94 85 ARG A CA 1
ATOM 656 C C . ARG A 1 85 ? -8.671 3.822 13.297 1.00 95.94 85 ARG A C 1
ATOM 658 O O . ARG A 1 85 ? -9.115 4.157 14.385 1.00 95.94 85 ARG A O 1
ATOM 665 N N . THR A 1 86 ? -9.322 2.985 12.487 1.00 96.81 86 THR A N 1
ATOM 666 C CA . THR A 1 86 ? -10.660 2.448 12.787 1.00 96.81 86 THR A CA 1
ATOM 667 C C . THR A 1 86 ? -10.629 1.020 13.315 1.00 96.81 86 THR A C 1
ATOM 669 O O . THR A 1 86 ? -11.568 0.595 13.985 1.00 96.81 86 THR A O 1
ATOM 672 N N . THR A 1 87 ? -9.566 0.252 13.049 1.00 96.25 87 THR A N 1
ATOM 673 C CA . THR A 1 87 ? -9.431 -1.102 13.594 1.00 96.25 87 THR A CA 1
ATOM 674 C C . THR A 1 87 ? -7.975 -1.554 13.786 1.00 96.25 87 THR A C 1
ATOM 676 O O . THR A 1 87 ? -7.118 -1.269 12.944 1.00 96.25 87 THR A O 1
ATOM 679 N N . PRO A 1 88 ? -7.676 -2.32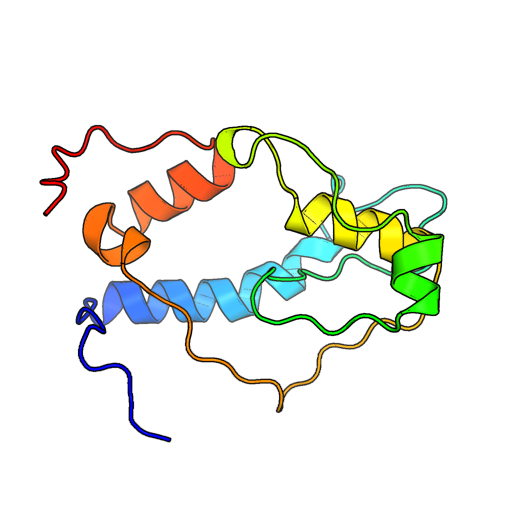7 14.851 1.00 95.81 88 PRO A N 1
ATOM 680 C CA . PRO A 1 88 ? -6.408 -3.044 14.977 1.00 95.81 88 PRO A CA 1
ATOM 681 C C . PRO A 1 88 ? -6.381 -4.351 14.157 1.00 95.81 88 PRO A C 1
ATOM 683 O O . PRO A 1 88 ? -5.324 -4.952 13.975 1.00 95.81 88 PRO A O 1
ATOM 686 N N . ASN A 1 89 ? -7.536 -4.818 13.664 1.00 95.62 89 ASN A N 1
ATOM 687 C CA . ASN A 1 89 ? -7.712 -6.154 13.087 1.00 95.62 89 ASN A CA 1
ATOM 688 C C . ASN A 1 89 ? -7.288 -6.225 11.614 1.00 95.62 89 ASN A C 1
ATOM 690 O O . ASN A 1 89 ? -8.112 -6.459 10.729 1.00 95.62 89 ASN A O 1
ATOM 694 N N . ILE A 1 90 ? -5.995 -6.046 11.351 1.00 94.25 90 ILE A N 1
ATOM 695 C CA . ILE A 1 90 ? -5.414 -6.093 10.005 1.00 94.25 90 ILE A CA 1
ATOM 696 C C . ILE A 1 90 ? -4.464 -7.284 9.910 1.00 94.25 90 ILE A C 1
ATOM 698 O O . ILE A 1 90 ? -3.565 -7.441 10.736 1.00 94.25 90 ILE A O 1
ATOM 702 N N . LYS A 1 91 ? -4.657 -8.143 8.903 1.00 91.69 91 LYS A N 1
ATOM 703 C CA . LYS A 1 91 ? -3.853 -9.358 8.716 1.00 91.69 91 LYS A CA 1
ATOM 704 C C . LYS A 1 91 ? -3.404 -9.508 7.270 1.00 91.69 91 LYS A C 1
ATOM 706 O O . LYS A 1 91 ? -4.179 -9.300 6.344 1.00 91.69 91 LYS A O 1
ATOM 711 N N . HIS A 1 92 ? -2.156 -9.931 7.096 1.00 89.38 92 HIS A N 1
ATOM 712 C CA . HIS A 1 92 ? -1.639 -10.377 5.809 1.00 89.38 92 HIS A CA 1
ATOM 713 C C . HIS A 1 92 ? -2.039 -11.838 5.569 1.00 89.38 92 HIS A C 1
ATOM 715 O O . HIS A 1 92 ? -1.711 -12.715 6.372 1.00 89.38 92 HIS A O 1
ATOM 721 N N . VAL A 1 93 ? -2.721 -12.107 4.456 1.00 91.25 93 VAL A N 1
ATOM 722 C CA . VAL A 1 93 ? -3.193 -13.448 4.090 1.00 91.25 93 VAL A CA 1
ATOM 723 C C . VAL A 1 93 ? -2.251 -14.037 3.043 1.00 91.25 93 VAL A C 1
ATOM 725 O O . VAL A 1 93 ? -2.268 -13.633 1.887 1.00 91.25 93 VAL A O 1
ATOM 728 N N . ARG A 1 94 ? -1.418 -15.009 3.438 1.00 89.12 94 ARG A N 1
ATOM 729 C CA . ARG A 1 94 ? -0.382 -15.592 2.556 1.00 89.12 94 ARG A CA 1
ATOM 730 C C . ARG A 1 94 ? -0.948 -16.301 1.321 1.00 89.12 94 ARG A C 1
ATOM 732 O O . ARG A 1 94 ? -0.259 -16.376 0.313 1.00 89.12 94 ARG A O 1
ATOM 739 N N . SER A 1 95 ? -2.170 -16.825 1.412 1.00 92.00 95 SER A N 1
ATOM 740 C CA . SER A 1 95 ? -2.867 -17.494 0.308 1.00 92.00 95 SER A CA 1
ATOM 741 C C . SER A 1 95 ? -3.595 -16.530 -0.631 1.00 92.00 95 SER A C 1
ATOM 743 O O . SER A 1 95 ? -4.012 -16.950 -1.707 1.00 92.00 95 SER A O 1
ATOM 745 N N . ALA A 1 96 ? -3.733 -15.248 -0.269 1.00 89.88 96 ALA A N 1
ATOM 746 C CA . ALA A 1 96 ? -4.335 -14.225 -1.120 1.00 89.88 96 ALA A CA 1
ATOM 747 C C . ALA A 1 96 ? -3.310 -13.745 -2.159 1.00 89.88 96 ALA A C 1
ATOM 749 O O . ALA A 1 96 ? -2.756 -12.648 -2.072 1.00 89.88 96 ALA A O 1
ATOM 750 N N . VAL A 1 97 ? -3.001 -14.623 -3.111 1.00 87.62 97 VAL A N 1
ATOM 751 C CA . VAL A 1 97 ? -2.025 -14.382 -4.175 1.00 87.62 97 VAL A CA 1
ATOM 752 C C . VAL A 1 97 ? -2.756 -13.935 -5.434 1.00 87.62 97 VAL A C 1
ATOM 754 O O . VAL A 1 97 ? -3.703 -14.583 -5.875 1.00 87.62 97 VAL A O 1
ATOM 757 N N . VAL A 1 98 ? -2.285 -12.842 -6.032 1.00 85.88 98 VAL A N 1
ATOM 758 C CA . VAL A 1 98 ? -2.787 -12.330 -7.311 1.00 85.88 98 VAL A CA 1
ATOM 759 C C . VAL A 1 98 ? -1.647 -12.184 -8.311 1.00 85.88 98 VAL A C 1
ATOM 761 O O . VAL A 1 98 ? -0.490 -11.986 -7.935 1.00 85.88 98 VAL A O 1
ATOM 764 N N . HIS A 1 99 ? -1.983 -12.236 -9.597 1.00 82.31 99 HIS A N 1
ATOM 765 C CA . HIS A 1 99 ? -1.062 -11.876 -10.668 1.00 82.31 99 HIS A CA 1
ATOM 766 C C . HIS A 1 99 ? -1.082 -10.356 -10.857 1.00 82.31 99 HIS A C 1
ATOM 768 O O . HIS A 1 99 ? -2.124 -9.780 -11.171 1.00 82.31 99 HIS A O 1
ATOM 774 N N . ALA A 1 100 ? 0.062 -9.707 -10.645 1.00 79.19 100 ALA A N 1
ATOM 775 C CA . ALA A 1 100 ? 0.228 -8.272 -10.847 1.00 79.19 100 ALA A CA 1
ATOM 776 C C . ALA A 1 100 ? 0.862 -7.983 -12.217 1.00 79.19 100 ALA A C 1
ATOM 778 O O . ALA A 1 100 ? 1.753 -8.700 -12.658 1.00 79.19 100 ALA A O 1
ATOM 779 N N . SER A 1 101 ? 0.413 -6.910 -12.874 1.00 80.38 101 SER A N 1
ATOM 780 C CA . SER A 1 101 ? 0.950 -6.470 -14.168 1.00 80.38 101 SER A CA 1
ATOM 781 C C . SER A 1 101 ? 2.344 -5.859 -14.015 1.00 80.38 101 SER A C 1
ATOM 783 O O . SER A 1 101 ? 2.516 -4.886 -13.283 1.00 80.38 101 SER A O 1
ATOM 785 N N . GLU A 1 102 ? 3.298 -6.326 -14.819 1.00 83.12 102 GLU A N 1
ATOM 786 C CA . GLU A 1 102 ? 4.690 -5.846 -14.827 1.00 83.12 102 GLU A CA 1
ATOM 787 C C . GLU A 1 102 ? 5.001 -4.826 -15.937 1.00 83.12 102 GLU A C 1
ATOM 789 O O . GLU A 1 102 ? 6.152 -4.440 -16.138 1.00 83.12 102 GLU A O 1
ATOM 794 N N . ARG A 1 103 ? 3.979 -4.335 -16.653 1.00 84.69 103 ARG A N 1
ATOM 795 C CA . ARG A 1 103 ? 4.143 -3.416 -17.796 1.00 84.69 103 ARG A CA 1
ATOM 796 C C . ARG A 1 103 ? 4.971 -2.167 -17.487 1.00 84.69 103 ARG 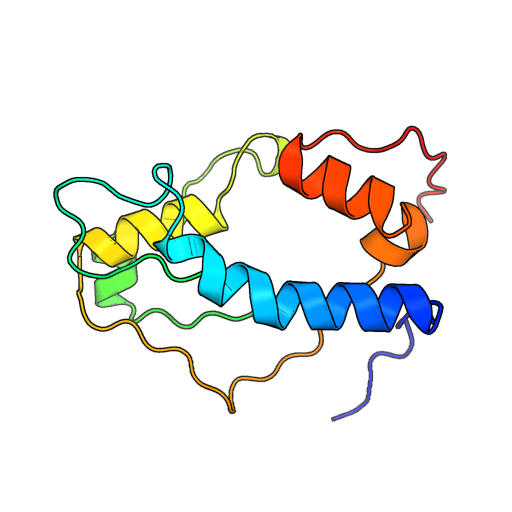A C 1
ATOM 798 O O . ARG A 1 103 ? 5.816 -1.786 -18.288 1.00 84.69 103 ARG A O 1
ATOM 805 N N . ARG A 1 104 ? 4.787 -1.562 -16.308 1.00 84.94 104 ARG A N 1
ATOM 806 C CA . ARG A 1 104 ? 5.573 -0.384 -15.897 1.00 84.94 104 ARG A CA 1
ATOM 807 C C . ARG A 1 104 ? 7.039 -0.737 -15.667 1.00 84.94 104 ARG A C 1
ATOM 809 O O . ARG A 1 104 ? 7.919 -0.014 -16.116 1.00 84.94 104 ARG A O 1
ATOM 816 N N . THR A 1 105 ? 7.300 -1.861 -15.005 1.00 87.12 105 THR A N 1
ATOM 817 C CA . THR A 1 105 ? 8.660 -2.368 -14.803 1.00 87.12 105 THR A CA 1
ATOM 818 C C . THR A 1 105 ? 9.330 -2.691 -16.139 1.00 87.12 105 THR A C 1
ATOM 820 O O . THR A 1 105 ? 10.520 -2.435 -16.295 1.00 87.12 105 THR A O 1
ATOM 823 N N . ALA A 1 106 ? 8.575 -3.216 -17.108 1.00 87.06 106 ALA A N 1
ATOM 824 C CA . ALA A 1 106 ? 9.074 -3.489 -18.450 1.00 87.06 106 ALA A CA 1
ATOM 825 C C . ALA A 1 106 ? 9.393 -2.205 -19.235 1.00 87.06 106 ALA A C 1
ATOM 827 O O . ALA A 1 106 ? 10.440 -2.141 -19.867 1.00 87.06 106 ALA A O 1
ATOM 828 N N . GLY A 1 107 ? 8.532 -1.184 -19.162 1.00 86.50 107 GLY A N 1
ATOM 829 C CA . GLY A 1 107 ? 8.732 0.085 -19.869 1.00 86.50 107 GLY A CA 1
ATOM 830 C C . GLY A 1 107 ? 9.815 0.977 -19.255 1.00 86.50 107 GLY A C 1
ATOM 831 O O . GLY A 1 107 ? 10.619 1.554 -19.975 1.00 86.50 107 GLY A O 1
ATOM 832 N N . TYR A 1 108 ? 9.867 1.088 -17.925 1.00 86.31 108 TYR A N 1
ATOM 833 C CA . TYR A 1 108 ? 10.767 2.021 -17.223 1.00 86.31 108 TYR A CA 1
ATOM 834 C C . TYR A 1 108 ? 12.062 1.369 -16.720 1.00 86.31 108 TYR A C 1
ATOM 836 O O . TYR A 1 108 ? 12.949 2.041 -16.183 1.00 86.31 108 TYR A O 1
ATOM 844 N N . GLY A 1 109 ? 12.150 0.042 -16.804 1.00 88.19 109 GLY A N 1
ATOM 845 C CA . GLY A 1 109 ? 13.123 -0.732 -16.047 1.00 88.19 109 GLY A CA 1
ATOM 846 C C . GLY A 1 109 ? 12.888 -0.639 -14.533 1.00 88.19 109 GLY A C 1
ATOM 847 O O . GLY A 1 109 ? 12.074 0.136 -14.027 1.00 88.19 109 GLY A O 1
ATOM 848 N N . ILE A 1 110 ? 13.644 -1.427 -13.762 1.00 87.88 110 ILE A N 1
ATOM 849 C CA . ILE A 1 110 ? 13.488 -1.459 -12.298 1.00 87.88 110 ILE A CA 1
ATOM 850 C C . ILE A 1 110 ? 13.795 -0.101 -11.650 1.00 87.88 110 ILE A C 1
ATOM 852 O O . ILE A 1 110 ? 13.088 0.320 -10.740 1.00 87.88 110 ILE A O 1
ATOM 856 N N . ARG A 1 111 ? 14.817 0.610 -12.148 1.00 88.69 111 ARG A N 1
ATOM 857 C CA . ARG A 1 111 ? 15.222 1.923 -11.625 1.00 88.69 111 ARG A CA 1
ATOM 858 C C . ARG A 1 111 ? 14.153 2.974 -11.888 1.00 88.69 111 ARG A C 1
ATOM 860 O O . ARG A 1 111 ? 13.735 3.633 -10.946 1.00 88.69 111 ARG A O 1
ATOM 867 N N . GLY A 1 112 ? 13.672 3.084 -13.127 1.00 88.75 112 GLY A N 1
ATOM 868 C CA . GLY A 1 112 ? 12.618 4.035 -13.468 1.00 88.75 112 GLY A CA 1
ATOM 869 C C . GLY A 1 112 ? 11.302 3.721 -12.753 1.00 88.75 112 GLY A C 1
ATOM 870 O O . GLY A 1 112 ? 10.634 4.636 -12.285 1.00 88.75 112 GLY A O 1
ATOM 871 N N . ASN A 1 113 ? 10.969 2.438 -12.561 1.00 87.69 113 ASN A N 1
ATOM 872 C CA . ASN A 1 113 ? 9.815 2.047 -11.751 1.00 87.69 113 ASN A CA 1
ATOM 873 C C . ASN A 1 113 ? 9.972 2.472 -10.279 1.00 87.69 113 ASN A C 1
ATOM 875 O O . ASN A 1 113 ? 9.037 3.020 -9.704 1.00 87.69 113 ASN A O 1
ATOM 879 N N . ILE A 1 114 ? 11.149 2.284 -9.670 1.00 87.81 114 ILE A N 1
ATOM 880 C CA . ILE A 1 114 ? 11.423 2.752 -8.300 1.00 87.81 114 ILE A CA 1
ATOM 881 C C . ILE A 1 114 ? 11.358 4.284 -8.218 1.00 87.81 114 ILE A C 1
ATOM 883 O O . ILE A 1 114 ? 10.720 4.808 -7.307 1.00 87.81 114 ILE A O 1
ATOM 887 N N . THR A 1 115 ? 11.955 5.007 -9.169 1.00 88.31 115 THR A N 1
ATOM 888 C CA . THR A 1 115 ? 11.874 6.476 -9.233 1.00 88.31 115 THR A CA 1
ATOM 889 C C . THR A 1 115 ? 10.424 6.939 -9.310 1.00 88.31 115 THR A C 1
ATOM 891 O O . THR A 1 115 ? 10.015 7.788 -8.520 1.00 88.31 115 THR A O 1
ATOM 894 N N . TRP A 1 116 ? 9.614 6.313 -10.166 1.00 84.62 116 TRP A N 1
ATOM 895 C CA . TRP A 1 116 ? 8.184 6.595 -10.251 1.00 84.62 116 TRP A CA 1
ATOM 896 C C . TRP A 1 116 ? 7.459 6.306 -8.930 1.00 84.62 116 TRP A C 1
ATOM 898 O O . TRP A 1 116 ? 6.616 7.087 -8.501 1.00 84.62 116 TRP A O 1
ATOM 908 N N . MET A 1 117 ? 7.793 5.218 -8.229 1.00 81.94 117 MET A N 1
ATOM 909 C CA . MET A 1 117 ? 7.185 4.909 -6.928 1.00 81.94 117 MET A CA 1
ATOM 910 C C . MET A 1 117 ? 7.536 5.934 -5.845 1.00 81.94 117 MET A C 1
ATOM 912 O O . MET A 1 117 ? 6.709 6.182 -4.975 1.00 81.94 117 MET A O 1
ATOM 916 N N . LEU A 1 118 ? 8.740 6.510 -5.878 1.00 82.94 118 LEU A N 1
ATOM 917 C CA . LEU A 1 118 ? 9.225 7.432 -4.845 1.00 82.94 118 LEU A CA 1
ATOM 918 C C . LEU A 1 118 ? 8.889 8.897 -5.130 1.00 82.94 118 LEU A C 1
ATOM 920 O O . LEU A 1 118 ? 8.674 9.668 -4.198 1.00 82.94 118 LEU A O 1
ATOM 924 N N . ARG A 1 119 ? 8.894 9.287 -6.405 1.00 81.88 119 ARG A N 1
ATOM 925 C CA . ARG A 1 119 ? 8.791 10.688 -6.837 1.00 81.88 119 ARG A CA 1
ATOM 926 C C . ARG A 1 119 ? 7.579 10.972 -7.712 1.00 81.88 119 ARG A C 1
ATOM 928 O O . ARG A 1 119 ? 7.303 12.129 -7.984 1.00 81.88 119 ARG A O 1
ATOM 935 N N . ARG A 1 120 ? 6.867 9.931 -8.165 1.00 77.62 120 ARG A N 1
ATOM 936 C CA . ARG A 1 120 ? 5.810 10.016 -9.194 1.00 77.62 120 ARG A CA 1
ATOM 937 C C . ARG A 1 120 ? 6.282 10.600 -10.530 1.00 77.62 120 ARG A C 1
ATOM 939 O O . ARG A 1 120 ? 5.475 10.869 -11.409 1.00 77.62 120 ARG A O 1
ATOM 946 N N . GLU A 1 121 ? 7.590 10.706 -10.720 1.00 71.56 121 GLU A N 1
ATOM 947 C CA . GLU A 1 121 ? 8.212 11.125 -11.968 1.00 71.56 121 GLU A CA 1
ATOM 948 C C . GLU A 1 121 ? 8.241 9.935 -12.933 1.00 71.56 121 GLU A C 1
ATOM 950 O O . GLU A 1 121 ? 8.773 8.866 -12.613 1.00 71.56 121 GLU A O 1
ATOM 955 N N . ALA A 1 122 ? 7.644 10.096 -14.113 1.00 62.34 122 ALA A N 1
ATOM 956 C CA . ALA A 1 122 ? 7.852 9.153 -15.201 1.00 62.34 122 ALA A CA 1
ATOM 957 C C . ALA A 1 122 ? 9.231 9.423 -15.830 1.00 62.34 122 ALA A C 1
ATOM 959 O O . ALA A 1 122 ? 9.562 10.586 -16.073 1.00 62.34 122 ALA A O 1
ATOM 960 N N . PRO A 1 123 ? 10.042 8.393 -16.130 1.00 63.16 123 PRO A N 1
ATOM 961 C CA . PRO A 1 123 ? 11.158 8.577 -17.046 1.00 63.16 123 PRO A CA 1
ATOM 962 C C . PRO A 1 123 ? 10.601 9.083 -18.378 1.00 63.16 123 PRO A C 1
ATOM 964 O O . PRO A 1 123 ? 9.569 8.576 -18.827 1.00 63.16 123 PRO A O 1
ATOM 967 N N . VAL A 1 124 ? 11.277 10.040 -19.022 1.00 58.88 124 VAL A N 1
ATOM 968 C CA . VAL A 1 124 ? 10.936 10.453 -20.391 1.00 58.88 124 VAL A CA 1
ATOM 969 C C . VAL A 1 124 ? 11.060 9.219 -21.280 1.00 58.88 124 VAL A C 1
ATOM 971 O O . VAL A 1 124 ? 12.155 8.781 -21.617 1.00 58.88 124 VAL A O 1
ATOM 974 N N . THR A 1 125 ? 9.921 8.610 -21.583 1.00 54.88 125 THR A N 1
ATOM 975 C CA . THR A 1 125 ? 9.823 7.400 -22.389 1.00 54.88 125 THR A CA 1
ATOM 976 C C . THR A 1 125 ? 8.781 7.698 -23.446 1.00 54.88 125 THR A C 1
ATOM 978 O O . THR A 1 125 ? 7.614 7.910 -23.110 1.00 54.88 125 THR A O 1
ATOM 981 N N . THR A 1 126 ? 9.191 7.737 -24.714 1.00 47.06 126 THR A N 1
ATOM 982 C CA . THR A 1 126 ? 8.261 7.762 -25.845 1.00 47.06 126 THR A CA 1
ATOM 983 C C . THR A 1 126 ? 7.450 6.476 -25.786 1.00 47.06 126 THR A C 1
ATOM 985 O O . THR A 1 126 ? 7.923 5.408 -26.163 1.00 47.06 126 THR A O 1
ATOM 988 N N . THR A 1 127 ? 6.259 6.557 -25.206 1.00 48.09 127 THR A N 1
ATOM 989 C CA . THR A 1 127 ? 5.347 5.423 -25.116 1.00 48.09 127 THR A CA 1
ATOM 990 C C . THR A 1 127 ? 4.403 5.551 -26.298 1.00 48.09 127 THR A C 1
ATOM 992 O O . THR A 1 127 ? 3.606 6.484 -26.339 1.00 48.09 127 THR A O 1
ATOM 995 N N . ASP A 1 128 ? 4.540 4.661 -27.280 1.00 37.50 128 ASP A N 1
ATOM 996 C CA . ASP A 1 128 ? 3.570 4.509 -28.366 1.00 37.50 128 ASP A CA 1
ATOM 997 C C . ASP A 1 128 ? 2.251 4.023 -27.743 1.00 37.50 128 ASP A C 1
ATOM 999 O O . ASP A 1 128 ? 2.167 2.902 -27.231 1.00 37.50 128 ASP A O 1
ATOM 1003 N N . ILE A 1 129 ? 1.259 4.912 -27.674 1.00 38.41 129 ILE A N 1
ATOM 1004 C CA . ILE A 1 129 ? -0.080 4.597 -27.177 1.00 38.41 129 ILE A CA 1
ATOM 1005 C C . ILE A 1 129 ? -0.830 3.960 -28.352 1.00 38.41 129 ILE A C 1
ATOM 1007 O O . ILE A 1 129 ? -1.450 4.665 -29.144 1.00 38.41 129 ILE A O 1
ATOM 1011 N N . ARG A 1 130 ? -0.718 2.636 -28.491 1.00 33.94 130 ARG A N 1
ATOM 1012 C CA . ARG A 1 130 ? -1.552 1.831 -29.397 1.00 33.94 130 ARG A CA 1
ATOM 1013 C C . ARG A 1 130 ? -2.754 1.246 -28.677 1.00 33.94 130 ARG A C 1
ATOM 1015 O O . ARG A 1 130 ? -2.573 0.771 -27.531 1.00 33.94 130 ARG A O 1
#

Sequence (130 aa):
MRIRTDDIKLSRTTLMMSRLGAVLVPRVGPLLRSNRGEGYLSPYVLMPGPNVAIRASTYTASGGYPRRSFDTNYLDKDIANAVRRTTPNIKHVRSAVVHASERRTAGYGIRGNITWMLRREAPVTTTDIR

pLDDT: mean 83.84, std 13.9, range [33.94, 97.62]

Radius of gyration: 16.48 Å; chains: 1; bounding box: 36×33×47 Å

Secondary structure (DSSP, 8-state):
-PPPTT-----HHHHHHHHHHHHHHHHHGGGSGGG--TT-SS------TTS----HHHHHHTT-S--S-STT--HHHHHHHHHHHH-S-----TT---PPP-HHHHHHHHHHHHHHHHH-PPP-------

Foldseek 3Di:
DDPDPPADDDDPVLVVVVVVCVVVVQVCQQVDPVQDDPLFLAGQGQFDPVQDDDDPVLCVQLVHFDPDDPLPDPSRRSSRRSSRNVDHPDDDDPPSDDDDHCVLCVQLPNVQVVCCVVPSDHDPGPDDPD